Protein AF-A0A8I2YDC3-F1 (afdb_monomer)

Secondary structure (DSSP, 8-state):
-PPP------S--S--S--------HHHHS--TTT--S-EEEEEEEEETTEEEEEEEEE---TTSPB-HHHHHTT---BS-EEEEEE-SSSEE---TTHHHHHHHHH-

Mean predicted aligned error: 6.72 Å

Radius of gyration: 15.31 Å; Cα contacts (8 Å, |Δi|>4): 157; chains: 1; bounding box: 31×42×39 Å

Structure (mmCIF, N/CA/C/O backbone):
data_AF-A0A8I2YDC3-F1
#
_entry.id   AF-A0A8I2YDC3-F1
#
loop_
_atom_site.group_PDB
_atom_site.id
_atom_site.type_symbol
_atom_site.label_atom_id
_atom_site.label_alt_id
_atom_site.label_comp_id
_atom_site.label_asym_id
_atom_site.label_entity_id
_atom_site.label_seq_id
_atom_site.pdbx_PDB_ins_code
_atom_site.Cartn_x
_atom_site.Cartn_y
_atom_site.Cartn_z
_atom_site.occupancy
_atom_site.B_iso_or_equiv
_atom_site.auth_seq_id
_atom_site.auth_comp_id
_atom_site.auth_asym_id
_atom_site.auth_atom_id
_atom_site.pdbx_PDB_model_num
ATOM 1 N N . MET A 1 1 ? -9.057 3.825 -20.670 1.00 54.19 1 MET A N 1
ATOM 2 C CA . MET A 1 1 ? -7.761 3.720 -19.964 1.00 54.19 1 MET A CA 1
ATOM 3 C C . MET A 1 1 ? -7.756 4.709 -18.806 1.00 54.19 1 MET A C 1
ATOM 5 O O . MET A 1 1 ? -8.011 5.882 -19.070 1.00 54.19 1 MET A O 1
ATOM 9 N N . PRO A 1 2 ? -7.555 4.272 -17.551 1.00 71.62 2 PRO A N 1
ATOM 10 C CA . PRO A 1 2 ? -7.416 5.186 -16.416 1.00 71.62 2 PRO A CA 1
ATOM 11 C C . PRO A 1 2 ? -6.200 6.100 -16.616 1.00 71.62 2 PRO A C 1
ATOM 13 O O . PRO A 1 2 ? -5.174 5.664 -17.137 1.00 71.62 2 PRO A O 1
ATOM 16 N N . ARG A 1 3 ? -6.330 7.379 -16.245 1.00 81.25 3 ARG A N 1
ATOM 17 C CA . ARG A 1 3 ? -5.247 8.365 -16.364 1.00 81.25 3 ARG A CA 1
ATOM 18 C C . ARG A 1 3 ? -4.420 8.394 -15.073 1.00 81.25 3 ARG A C 1
ATOM 20 O O . ARG A 1 3 ? -5.016 8.372 -13.990 1.00 81.25 3 ARG A O 1
ATOM 27 N N . PRO A 1 4 ? -3.079 8.460 -15.163 1.00 83.06 4 PRO A N 1
ATOM 28 C CA . PRO A 1 4 ? -2.253 8.674 -13.986 1.00 83.06 4 PRO A CA 1
ATOM 29 C C . PRO A 1 4 ? -2.616 10.023 -13.360 1.00 83.06 4 PRO A C 1
ATOM 31 O O . PRO A 1 4 ? -2.852 11.006 -14.063 1.00 83.06 4 PRO A O 1
ATOM 34 N N . HIS A 1 5 ? -2.691 10.051 -12.038 1.00 82.75 5 HIS A N 1
ATOM 35 C CA . HIS A 1 5 ? -2.960 11.253 -11.264 1.00 82.75 5 HIS A CA 1
ATOM 36 C C . HIS A 1 5 ? -2.179 11.178 -9.958 1.00 82.75 5 HIS A C 1
ATOM 38 O O . HIS A 1 5 ? -1.861 10.094 -9.470 1.00 82.75 5 HIS A O 1
ATOM 44 N N . GLN A 1 6 ? -1.854 12.340 -9.405 1.00 83.06 6 GLN A N 1
ATOM 45 C CA . GLN A 1 6 ? -1.176 12.416 -8.124 1.00 83.06 6 GLN A CA 1
ATOM 46 C C . GLN A 1 6 ? -2.162 12.074 -7.004 1.00 83.06 6 GLN A C 1
ATOM 48 O O . GLN A 1 6 ? -3.235 12.672 -6.912 1.00 83.06 6 GLN A O 1
ATOM 53 N N . VAL A 1 7 ? -1.784 11.128 -6.144 1.00 80.31 7 VAL A N 1
ATOM 54 C CA . VAL A 1 7 ? -2.554 10.760 -4.952 1.00 80.31 7 VAL A CA 1
ATOM 55 C C . VAL A 1 7 ? -1.797 11.247 -3.727 1.00 80.31 7 VAL A C 1
ATOM 57 O O . VAL A 1 7 ? -0.777 10.687 -3.338 1.00 80.31 7 VAL A O 1
ATOM 60 N N . THR A 1 8 ? -2.310 12.301 -3.104 1.00 79.88 8 THR A N 1
ATOM 61 C CA . THR A 1 8 ? -1.737 12.853 -1.878 1.00 79.88 8 THR A CA 1
ATOM 62 C C . THR A 1 8 ? -2.403 12.203 -0.668 1.00 79.88 8 THR A C 1
ATOM 64 O O . THR A 1 8 ? -3.599 12.383 -0.452 1.00 79.88 8 THR A O 1
ATOM 67 N N . MET A 1 9 ? -1.637 11.470 0.144 1.00 77.25 9 MET A N 1
ATOM 68 C CA . MET A 1 9 ? -2.132 10.865 1.387 1.00 77.25 9 MET A CA 1
ATOM 69 C C . MET A 1 9 ? -1.441 11.464 2.606 1.00 77.25 9 MET A C 1
ATOM 71 O O . MET A 1 9 ? -0.223 11.545 2.648 1.00 77.25 9 MET A O 1
ATOM 75 N N . LEU A 1 10 ? -2.192 11.864 3.625 1.00 81.00 10 LEU A N 1
ATOM 76 C CA . LEU A 1 10 ? -1.624 12.393 4.870 1.00 81.00 10 LEU A CA 1
ATOM 77 C C . LEU A 1 10 ? -1.232 11.241 5.802 1.00 81.00 10 LEU A C 1
ATOM 79 O O . LEU A 1 10 ? -2.034 10.336 5.964 1.00 81.00 10 LEU A O 1
ATOM 83 N N . THR A 1 11 ? -0.067 11.268 6.460 1.00 74.19 11 THR A N 1
ATOM 84 C CA . THR A 1 11 ? 0.351 10.219 7.428 1.00 74.19 11 THR A CA 1
ATOM 85 C C . THR A 1 11 ? 0.107 10.575 8.900 1.00 74.19 11 THR A C 1
ATOM 87 O O . THR A 1 11 ? 0.547 9.851 9.794 1.00 74.19 11 THR A O 1
ATOM 90 N N . ARG A 1 12 ? -0.470 11.747 9.198 1.00 64.62 12 ARG A N 1
ATOM 91 C CA . ARG A 1 12 ? -0.664 12.232 10.575 1.00 64.62 12 ARG A CA 1
ATOM 92 C C . ARG A 1 12 ? -1.852 13.189 10.663 1.00 64.62 12 ARG A C 1
ATOM 94 O O . ARG A 1 12 ? -1.808 14.267 10.075 1.00 64.62 12 ARG A O 1
ATOM 101 N N . CYS A 1 13 ? -2.835 12.846 11.489 1.00 57.09 13 CYS A N 1
ATOM 102 C CA . CYS A 1 13 ? -3.853 13.767 11.990 1.00 57.09 13 CYS A CA 1
ATOM 103 C C . CYS A 1 13 ? -3.935 13.637 13.520 1.00 57.09 13 CYS A C 1
ATOM 105 O O . CYS A 1 13 ? -3.806 12.537 14.044 1.00 57.09 13 CYS A O 1
ATOM 107 N N . ALA A 1 14 ? -4.182 14.770 14.185 1.00 51.75 14 ALA A N 1
ATOM 108 C CA . ALA A 1 14 ? -4.430 14.972 15.619 1.00 51.75 14 ALA A CA 1
ATOM 109 C C . ALA A 1 14 ? -3.215 15.293 16.528 1.00 51.75 14 ALA A C 1
ATOM 111 O O . ALA A 1 14 ? -2.337 14.477 16.783 1.00 51.75 14 ALA A O 1
ATOM 112 N N . ASN A 1 15 ? -3.263 16.521 17.066 1.00 52.56 15 ASN A N 1
ATOM 113 C CA . ASN A 1 15 ? -2.623 17.052 18.278 1.00 52.56 15 ASN A CA 1
ATOM 114 C C . ASN A 1 15 ? -1.098 17.235 18.317 1.00 52.56 15 ASN A C 1
ATOM 116 O O . ASN A 1 15 ? -0.341 16.395 18.790 1.00 52.56 15 ASN A O 1
ATOM 120 N N . SER A 1 16 ? -0.648 18.429 17.933 1.00 47.53 16 SER A N 1
ATOM 121 C CA . SER A 1 16 ? 0.337 19.236 18.678 1.00 47.53 16 SER A CA 1
ATOM 122 C C . SER A 1 16 ? 0.616 20.507 17.881 1.00 47.53 16 SER A C 1
ATOM 124 O O . SER A 1 16 ? 0.433 20.562 16.670 1.00 47.53 16 SER A O 1
ATOM 126 N N . SER A 1 17 ? 1.045 21.543 18.578 1.00 53.38 17 SER A N 1
ATOM 127 C CA . SER A 1 17 ? 1.337 22.921 18.173 1.00 53.38 17 SER A CA 1
ATOM 128 C C . SER A 1 17 ? 2.342 23.126 17.014 1.00 53.38 17 SER A C 1
ATOM 130 O O . SER A 1 17 ? 2.911 24.206 16.875 1.00 53.38 17 SER A O 1
ATOM 132 N N . ARG A 1 18 ? 2.573 22.128 16.148 1.00 52.41 18 ARG A N 1
ATOM 133 C CA . ARG A 1 18 ? 3.440 22.197 14.963 1.00 52.41 18 ARG A CA 1
ATOM 134 C C . ARG A 1 18 ? 2.746 21.578 13.748 1.00 52.41 18 ARG A C 1
ATOM 136 O O . ARG A 1 18 ? 2.762 20.367 13.541 1.00 52.41 18 ARG A O 1
ATOM 143 N N . ARG A 1 19 ? 2.151 22.449 12.929 1.00 54.41 19 ARG A N 1
ATOM 144 C CA . ARG A 1 19 ? 1.533 22.165 11.623 1.00 54.41 19 ARG A CA 1
ATOM 145 C C . ARG A 1 19 ? 2.567 21.675 10.592 1.00 54.41 19 ARG A C 1
ATOM 147 O O . ARG A 1 19 ? 2.926 22.433 9.698 1.00 54.41 19 ARG A O 1
ATOM 154 N N . SER A 1 20 ? 3.045 20.433 10.667 1.00 60.19 20 SER A N 1
ATOM 155 C CA . SER A 1 20 ? 3.655 19.802 9.485 1.00 60.19 20 SER A CA 1
ATOM 156 C C . SER A 1 20 ? 2.812 18.627 9.016 1.00 60.19 20 SER A C 1
ATOM 158 O O . SER A 1 20 ? 2.765 17.561 9.630 1.00 60.19 20 SER A O 1
ATOM 160 N N . GLN A 1 21 ? 2.091 18.863 7.922 1.00 63.75 21 GLN A N 1
ATOM 161 C CA . GLN A 1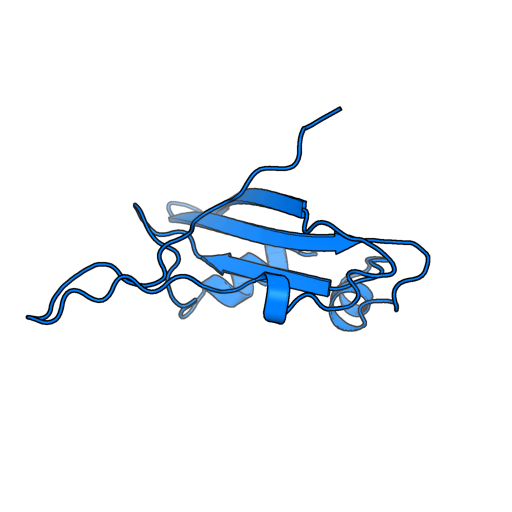 21 ? 1.501 17.793 7.135 1.00 63.75 21 GLN A CA 1
ATOM 162 C C . GLN A 1 21 ? 2.653 16.934 6.609 1.00 63.75 21 GLN A C 1
ATOM 164 O O . GLN A 1 21 ? 3.613 17.449 6.036 1.00 63.75 21 GLN A O 1
ATOM 169 N N . ARG A 1 22 ? 2.587 15.630 6.874 1.00 69.62 22 ARG A N 1
ATOM 170 C CA . ARG A 1 22 ? 3.536 14.647 6.351 1.00 69.62 22 ARG A CA 1
ATOM 171 C C . ARG A 1 22 ? 2.802 13.769 5.354 1.00 69.62 22 ARG A C 1
ATOM 173 O O . ARG A 1 22 ? 1.664 13.377 5.610 1.00 69.62 22 ARG A O 1
ATOM 180 N N . PHE A 1 23 ? 3.470 13.474 4.250 1.00 76.06 23 PHE A N 1
ATOM 181 C CA . PHE A 1 23 ? 2.962 12.631 3.177 1.00 76.06 23 PHE A CA 1
ATOM 182 C C . PHE A 1 23 ? 3.916 11.447 3.014 1.00 76.06 23 PHE A C 1
ATOM 184 O O . PHE A 1 23 ? 5.134 11.655 3.081 1.00 76.06 23 PHE A O 1
ATOM 191 N N . PRO A 1 24 ? 3.417 10.213 2.843 1.00 76.06 24 PRO A N 1
ATOM 192 C CA . PRO A 1 24 ? 4.282 9.097 2.542 1.00 76.06 24 PRO A CA 1
ATOM 193 C C . PRO A 1 24 ? 4.709 9.232 1.082 1.00 76.06 24 PRO A C 1
ATOM 195 O O . PRO A 1 24 ? 3.872 9.405 0.198 1.00 76.06 24 PRO A O 1
ATOM 198 N N . VAL A 1 25 ? 6.010 9.148 0.826 1.00 82.75 25 VAL A N 1
ATOM 199 C CA . VAL A 1 25 ? 6.535 9.102 -0.542 1.00 82.75 25 VAL A CA 1
ATOM 200 C C . VAL A 1 25 ? 6.558 7.636 -0.953 1.00 82.75 25 VAL A C 1
ATOM 202 O O . VAL A 1 25 ? 7.535 6.933 -0.719 1.00 82.75 25 VAL A O 1
ATOM 205 N N . VAL A 1 26 ? 5.443 7.133 -1.477 1.00 84.25 26 VAL A N 1
ATOM 206 C CA . VAL A 1 26 ? 5.310 5.709 -1.833 1.00 84.25 26 VAL A CA 1
ATOM 207 C C . VAL A 1 26 ? 6.234 5.353 -2.998 1.00 84.25 26 VAL A C 1
ATOM 209 O O . VAL A 1 26 ? 6.793 4.259 -3.053 1.00 84.25 26 VAL A O 1
ATOM 212 N N . GLU A 1 27 ? 6.456 6.302 -3.898 1.00 82.75 27 GLU A N 1
ATOM 213 C CA . GLU A 1 27 ? 7.334 6.173 -5.055 1.00 82.75 27 GLU A CA 1
ATOM 214 C C . GLU A 1 27 ? 8.799 5.932 -4.667 1.00 82.75 27 GLU A C 1
ATOM 216 O O . GLU A 1 27 ? 9.531 5.327 -5.445 1.00 82.75 27 GLU A O 1
ATOM 221 N N . SER A 1 28 ? 9.239 6.366 -3.477 1.00 81.62 28 SER A N 1
ATOM 222 C CA . SER A 1 28 ? 10.603 6.086 -3.006 1.00 81.62 28 SER A CA 1
ATOM 223 C C . SER A 1 28 ? 10.763 4.656 -2.484 1.00 81.62 28 SER A C 1
ATOM 225 O O . SER A 1 28 ? 11.873 4.124 -2.496 1.00 81.62 28 SER A O 1
ATOM 227 N N . LEU A 1 29 ? 9.661 4.025 -2.060 1.00 81.81 29 LEU A N 1
ATOM 228 C CA . LEU A 1 29 ? 9.622 2.625 -1.633 1.00 81.81 29 LEU A CA 1
ATOM 229 C C . LEU A 1 29 ? 9.477 1.681 -2.831 1.00 81.81 29 LEU A C 1
ATOM 231 O O . LEU A 1 29 ? 10.116 0.636 -2.874 1.00 81.81 29 LEU A O 1
ATOM 235 N N . LEU A 1 30 ? 8.652 2.059 -3.810 1.00 83.69 30 LEU A N 1
ATOM 236 C CA . LEU A 1 30 ? 8.399 1.281 -5.022 1.00 83.69 30 LEU A CA 1
ATOM 237 C C . LEU A 1 30 ? 9.361 1.720 -6.138 1.00 83.69 30 LEU A C 1
ATOM 239 O O . LEU A 1 30 ? 9.010 2.537 -6.998 1.00 83.69 30 LEU A O 1
ATOM 243 N N . GLN A 1 31 ? 10.579 1.171 -6.119 1.00 76.88 31 GLN A N 1
ATOM 244 C CA . GLN A 1 31 ? 11.655 1.476 -7.074 1.00 76.88 31 GLN A CA 1
ATOM 245 C C . GLN A 1 31 ? 11.343 0.955 -8.500 1.00 76.88 31 GLN A C 1
ATOM 247 O O . GLN A 1 31 ? 10.206 0.621 -8.826 1.00 76.88 31 GLN A O 1
ATOM 252 N N . ASP A 1 32 ? 12.308 0.989 -9.421 1.00 79.69 32 ASP A N 1
ATOM 253 C CA . ASP A 1 32 ? 12.162 0.479 -10.799 1.00 79.69 32 ASP A CA 1
ATOM 254 C C . ASP A 1 32 ? 11.151 1.208 -11.698 1.00 79.69 32 ASP A C 1
ATOM 256 O O . ASP A 1 32 ? 10.448 0.615 -12.520 1.00 79.69 32 ASP A O 1
ATOM 260 N N . ALA A 1 33 ? 11.140 2.544 -11.628 1.00 76.12 33 ALA A N 1
ATOM 261 C CA . ALA A 1 33 ? 10.391 3.388 -12.571 1.00 76.12 33 ALA A CA 1
ATOM 262 C C . ALA A 1 33 ? 10.743 3.125 -14.054 1.00 76.12 33 ALA A C 1
ATOM 264 O O . ALA A 1 33 ? 9.945 3.420 -14.939 1.00 76.12 33 ALA A O 1
ATOM 265 N N . ARG A 1 34 ? 11.920 2.544 -14.333 1.00 80.38 34 ARG A N 1
ATOM 266 C CA . ARG A 1 34 ? 12.348 2.154 -15.688 1.00 80.38 34 ARG A CA 1
ATOM 267 C C . ARG A 1 34 ? 11.537 0.993 -16.265 1.00 80.38 34 ARG A C 1
ATOM 269 O O . ARG A 1 34 ? 11.362 0.938 -17.475 1.00 80.38 34 ARG A O 1
ATOM 276 N N . VAL A 1 35 ? 11.071 0.072 -15.419 1.00 83.62 35 VAL A N 1
ATOM 277 C CA . VAL A 1 35 ? 10.271 -1.091 -15.838 1.00 83.62 35 VAL A CA 1
ATOM 278 C C . VAL A 1 35 ? 8.789 -0.740 -15.825 1.00 83.62 35 VAL A C 1
ATOM 280 O O . VAL A 1 35 ? 8.058 -1.087 -16.748 1.00 83.62 35 VAL A O 1
ATOM 283 N N . GLN A 1 36 ? 8.350 -0.022 -14.789 1.00 85.31 36 GLN A N 1
ATOM 284 C CA . GLN A 1 36 ? 6.981 0.456 -14.670 1.00 85.31 36 GLN A CA 1
ATOM 285 C C . GLN A 1 36 ? 6.977 1.882 -14.096 1.00 85.31 36 GLN A C 1
ATOM 287 O O . GLN A 1 36 ? 7.256 2.060 -12.906 1.00 85.31 36 GLN A O 1
ATOM 292 N N . PRO A 1 37 ? 6.663 2.906 -14.911 1.00 83.12 37 PRO A N 1
ATOM 293 C CA . PRO A 1 37 ? 6.832 4.305 -14.518 1.00 83.12 37 PRO A CA 1
ATOM 294 C C . PRO A 1 37 ? 5.844 4.771 -13.446 1.00 83.12 37 PRO A C 1
ATOM 296 O O . PRO A 1 37 ? 6.171 5.669 -12.676 1.00 83.12 37 PRO A O 1
ATOM 299 N N . TYR A 1 38 ? 4.663 4.155 -13.359 1.00 86.62 38 TYR A N 1
ATOM 300 C CA . TYR A 1 38 ? 3.611 4.566 -12.431 1.00 86.62 38 TYR A CA 1
ATOM 301 C C . TYR A 1 38 ? 3.336 3.504 -11.369 1.00 86.62 38 TYR A C 1
ATOM 303 O O . TYR A 1 38 ? 3.406 2.304 -11.630 1.00 86.62 38 TYR A O 1
ATOM 311 N N . VAL A 1 39 ? 2.995 3.971 -10.170 1.00 89.75 39 VAL A N 1
ATOM 312 C CA . VAL A 1 39 ? 2.480 3.136 -9.086 1.00 89.75 39 VAL A CA 1
ATOM 313 C C . VAL A 1 39 ? 0.972 3.008 -9.257 1.00 89.75 39 VAL A C 1
ATOM 315 O O . VAL A 1 39 ? 0.274 4.005 -9.442 1.00 89.75 39 VAL A O 1
ATOM 318 N N . HIS A 1 40 ? 0.467 1.783 -9.187 1.00 91.31 40 HIS A N 1
ATOM 319 C CA . HIS A 1 40 ? -0.966 1.534 -9.138 1.00 91.31 40 HIS A CA 1
ATOM 320 C C . HIS A 1 40 ? -1.433 1.512 -7.690 1.00 91.31 40 HIS A C 1
ATOM 322 O O . HIS A 1 40 ? -0.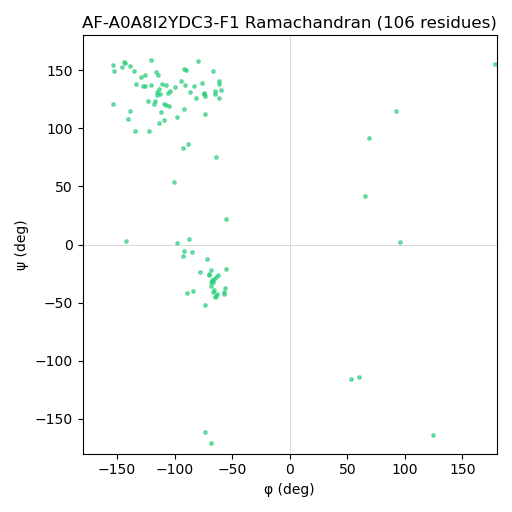682 1.118 -6.800 1.00 91.31 40 HIS A O 1
ATOM 328 N N . ASN A 1 41 ? -2.679 1.905 -7.452 1.00 91.44 41 ASN A N 1
ATOM 329 C CA . ASN A 1 41 ? -3.282 1.799 -6.138 1.00 91.44 41 ASN A CA 1
ATOM 330 C C . ASN A 1 41 ? -4.733 1.324 -6.199 1.00 91.44 41 ASN A C 1
ATOM 332 O O . ASN A 1 41 ? -5.441 1.542 -7.183 1.00 91.44 41 ASN A O 1
ATOM 336 N N . CYS A 1 42 ? -5.180 0.695 -5.119 1.00 91.81 42 CYS A N 1
ATOM 337 C CA . CYS A 1 42 ? -6.584 0.392 -4.877 1.00 91.81 42 CYS A CA 1
ATOM 338 C C . CYS A 1 42 ? -6.915 0.549 -3.390 1.00 91.81 42 CYS A C 1
ATOM 340 O O . CYS A 1 42 ? -6.039 0.482 -2.526 1.00 91.81 42 CYS A O 1
ATOM 342 N N . GLN A 1 43 ? -8.192 0.781 -3.094 1.00 92.62 43 GLN A N 1
ATOM 343 C CA . GLN A 1 43 ? -8.701 0.719 -1.730 1.00 92.62 43 GLN A CA 1
ATOM 344 C C . GLN A 1 43 ? -9.390 -0.618 -1.514 1.00 92.62 43 GLN A C 1
ATOM 346 O O . GLN A 1 43 ? -10.171 -1.059 -2.357 1.00 92.62 43 GLN A O 1
ATOM 351 N N . VAL A 1 44 ? -9.115 -1.234 -0.372 1.00 94.75 44 VAL A N 1
ATOM 352 C CA . VAL A 1 44 ? -9.714 -2.505 0.019 1.00 94.75 44 VAL A CA 1
ATOM 353 C C . VAL A 1 44 ? -10.363 -2.341 1.382 1.00 94.75 44 VAL A C 1
ATOM 355 O O . VAL A 1 44 ? -9.806 -1.713 2.287 1.00 94.75 44 VAL A O 1
ATOM 358 N N . ILE A 1 45 ? -11.568 -2.885 1.514 1.00 95.19 45 ILE A N 1
ATOM 359 C CA . ILE A 1 45 ? -12.339 -2.872 2.750 1.00 95.19 45 ILE A CA 1
ATOM 360 C C . ILE A 1 45 ? -12.526 -4.320 3.185 1.00 95.19 45 ILE A C 1
ATOM 362 O O . ILE A 1 45 ? -13.056 -5.126 2.426 1.00 95.19 45 ILE A O 1
ATOM 366 N N . VAL A 1 46 ? -12.089 -4.636 4.400 1.00 95.06 46 VAL A N 1
ATOM 367 C CA . VAL A 1 46 ? -12.244 -5.960 5.004 1.00 95.06 46 VAL A CA 1
ATOM 368 C C . VAL A 1 46 ? -13.196 -5.849 6.186 1.00 95.06 46 VAL A C 1
ATOM 370 O O . VAL A 1 46 ? -13.031 -4.989 7.055 1.00 95.06 46 VAL A O 1
ATOM 373 N N . HIS A 1 47 ? -14.195 -6.726 6.216 1.00 94.69 47 HIS A N 1
ATOM 374 C CA . HIS A 1 47 ? -15.157 -6.821 7.307 1.00 94.69 47 HIS A CA 1
ATOM 375 C C . HIS A 1 47 ? -14.836 -8.049 8.165 1.00 94.69 47 HIS A C 1
ATOM 377 O O . HIS A 1 47 ? -14.879 -9.174 7.675 1.00 94.69 47 HIS A O 1
ATOM 383 N N . GLU A 1 48 ? -14.529 -7.834 9.447 1.00 92.94 48 GLU A N 1
ATOM 384 C CA . GLU A 1 48 ? -14.274 -8.895 10.430 1.00 92.94 48 GLU A CA 1
ATOM 385 C C . GLU A 1 48 ? -15.264 -8.740 11.594 1.00 92.94 48 GLU A C 1
ATOM 387 O O . GLU A 1 48 ? -15.100 -7.909 12.496 1.00 92.94 48 GLU A O 1
ATOM 392 N N . GLY A 1 49 ? -16.351 -9.514 11.554 1.00 90.75 49 GLY A N 1
ATOM 393 C CA . GLY A 1 49 ? -17.450 -9.390 12.510 1.00 90.75 49 GLY A CA 1
ATOM 394 C C . GLY A 1 49 ? -18.080 -7.994 12.470 1.00 90.75 49 GLY A C 1
ATOM 395 O O . GLY A 1 49 ? -18.683 -7.608 11.473 1.00 90.75 49 GLY A O 1
ATOM 396 N N . ARG A 1 50 ? -17.949 -7.231 13.564 1.00 92.69 50 ARG A N 1
ATOM 397 C CA . ARG A 1 50 ? -18.446 -5.842 13.666 1.00 92.69 50 ARG A CA 1
ATOM 398 C C . ARG A 1 50 ? -17.404 -4.786 13.279 1.00 92.69 50 ARG A C 1
ATOM 400 O O . ARG A 1 50 ? -17.730 -3.602 13.245 1.00 92.69 50 ARG A O 1
ATOM 407 N N . HIS A 1 51 ? -16.165 -5.189 13.005 1.00 91.69 51 HIS A N 1
ATOM 408 C CA . HIS A 1 51 ? -15.080 -4.271 12.679 1.00 91.69 51 HIS A CA 1
ATOM 409 C C . HIS A 1 51 ? -14.933 -4.114 11.166 1.00 91.69 51 HIS A C 1
ATOM 411 O O . HIS A 1 51 ? -15.046 -5.074 10.405 1.00 91.69 51 HIS A O 1
ATOM 417 N N . THR A 1 52 ? -14.664 -2.882 10.734 1.00 93.31 52 THR A N 1
ATOM 418 C CA . THR A 1 52 ? -14.373 -2.556 9.335 1.00 93.31 52 THR A CA 1
ATOM 419 C C . THR A 1 52 ? -12.965 -1.995 9.231 1.00 93.31 52 THR A C 1
ATOM 421 O O . THR A 1 52 ? -12.647 -0.957 9.819 1.00 93.31 52 THR A O 1
ATOM 424 N N . TYR A 1 53 ? -12.135 -2.667 8.444 1.00 94.19 53 TYR A N 1
ATOM 425 C CA . TYR A 1 53 ? -10.762 -2.280 8.171 1.00 94.19 53 TYR A CA 1
ATOM 426 C C . TYR A 1 53 ? -10.678 -1.724 6.756 1.00 94.19 53 TYR A C 1
ATOM 428 O O . TYR A 1 53 ? -11.181 -2.325 5.813 1.00 94.19 53 TYR A O 1
ATOM 436 N N . ARG A 1 54 ? -10.056 -0.556 6.606 1.00 94.69 54 ARG A N 1
ATOM 437 C CA . ARG A 1 54 ? -9.824 0.091 5.312 1.00 94.69 54 ARG A CA 1
ATOM 438 C C . ARG A 1 54 ? -8.331 0.164 5.048 1.00 94.69 54 ARG A C 1
ATOM 440 O O . ARG A 1 54 ? -7.587 0.681 5.889 1.00 94.69 54 ARG A O 1
ATOM 447 N N . PHE A 1 55 ? -7.915 -0.298 3.883 1.00 94.56 55 PHE A N 1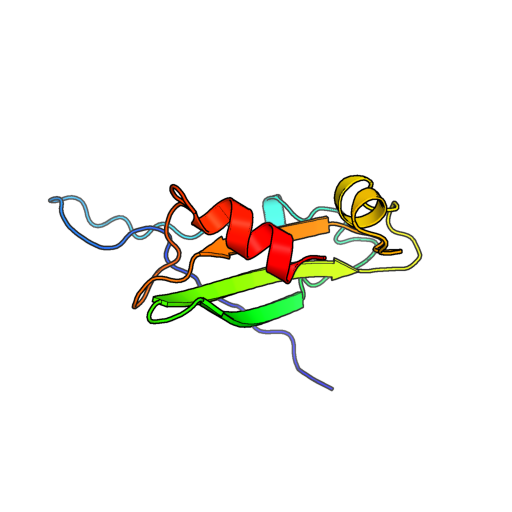
ATOM 448 C CA . PHE A 1 55 ? -6.526 -0.282 3.451 1.00 94.56 55 PHE A CA 1
ATOM 449 C C . PHE A 1 55 ? -6.399 0.405 2.099 1.00 94.56 55 PHE A C 1
ATOM 451 O O . PHE A 1 55 ? -7.286 0.308 1.251 1.00 94.56 55 PHE A O 1
ATOM 458 N N . CYS A 1 56 ? -5.284 1.098 1.905 1.00 92.81 56 CYS A N 1
ATOM 459 C CA . CYS A 1 56 ? -4.843 1.562 0.603 1.00 92.81 56 CYS A CA 1
ATOM 460 C C . CYS A 1 56 ? -3.625 0.726 0.224 1.00 92.81 56 CYS A C 1
ATOM 462 O O . CYS A 1 56 ? -2.641 0.686 0.968 1.00 92.81 56 CYS A O 1
ATOM 464 N N . VAL A 1 57 ? -3.723 0.025 -0.898 1.00 93.56 57 VAL A N 1
ATOM 465 C CA . VAL A 1 57 ? -2.685 -0.871 -1.398 1.00 93.56 57 VAL A CA 1
ATOM 466 C C . VAL A 1 57 ? -2.049 -0.202 -2.598 1.00 93.56 57 VAL A C 1
ATOM 468 O O . VAL A 1 57 ? -2.738 0.088 -3.573 1.00 93.56 57 VAL A O 1
ATOM 471 N N . PHE A 1 58 ? -0.748 0.042 -2.523 1.00 93.06 58 PHE A N 1
ATOM 472 C CA . PHE A 1 58 ? 0.062 0.567 -3.614 1.00 93.06 58 PHE A CA 1
ATOM 473 C C . PHE A 1 58 ? 0.947 -0.534 -4.144 1.00 93.06 58 PHE A C 1
ATOM 475 O O . PHE A 1 58 ? 1.531 -1.277 -3.360 1.00 93.06 58 PHE A O 1
ATOM 482 N N . PHE A 1 59 ? 1.074 -0.640 -5.458 1.00 92.88 59 PHE A N 1
ATOM 483 C CA . PHE A 1 59 ? 1.851 -1.714 -6.038 1.00 92.88 59 PHE A CA 1
ATOM 484 C C . PHE A 1 59 ? 2.437 -1.377 -7.402 1.00 92.88 59 PHE A C 1
ATOM 486 O O . PHE A 1 59 ? 1.896 -0.584 -8.181 1.00 92.88 59 PHE A O 1
ATOM 493 N N . LYS A 1 60 ? 3.538 -2.063 -7.698 1.00 92.75 60 LYS A N 1
ATOM 494 C CA . LYS A 1 60 ? 4.053 -2.266 -9.048 1.00 92.75 60 LYS A CA 1
ATOM 495 C C . LYS A 1 60 ? 3.940 -3.742 -9.382 1.00 92.75 60 LYS A C 1
ATOM 497 O O . LYS A 1 60 ? 4.279 -4.598 -8.571 1.00 92.75 60 LYS A O 1
ATOM 502 N N . ARG A 1 61 ? 3.430 -4.036 -10.573 1.00 91.75 61 ARG A N 1
ATOM 503 C CA . ARG A 1 61 ? 3.248 -5.397 -11.067 1.00 91.75 61 ARG A CA 1
ATOM 504 C C . ARG A 1 61 ? 3.639 -5.459 -12.531 1.00 91.75 61 ARG A C 1
ATOM 506 O O . ARG A 1 61 ? 2.959 -4.874 -13.372 1.00 91.75 61 ARG A O 1
ATOM 513 N N . HIS A 1 62 ? 4.697 -6.202 -12.835 1.00 90.81 62 HIS A N 1
ATOM 514 C CA . HIS A 1 62 ? 5.172 -6.379 -14.205 1.00 90.81 62 HIS A CA 1
ATOM 515 C C . HIS A 1 62 ? 5.908 -7.714 -14.370 1.00 90.81 62 HIS A C 1
ATOM 517 O O . HIS A 1 62 ? 6.550 -8.194 -13.440 1.00 90.81 62 HIS A O 1
ATOM 523 N N . CYS A 1 63 ? 5.859 -8.316 -15.561 1.00 90.56 63 CYS A N 1
ATOM 524 C CA . CYS A 1 63 ? 6.501 -9.611 -15.832 1.00 90.56 63 CYS A CA 1
ATOM 525 C C . CYS A 1 63 ? 8.036 -9.580 -15.700 1.00 90.56 63 CYS A C 1
ATOM 527 O O . CYS A 1 63 ? 8.639 -10.593 -15.354 1.00 90.56 63 CYS A O 1
ATOM 529 N N . HIS A 1 64 ? 8.654 -8.417 -15.933 1.00 89.81 64 HIS A N 1
ATOM 530 C CA . HIS A 1 64 ? 10.098 -8.193 -15.774 1.00 89.81 64 HIS A CA 1
ATOM 531 C C . HIS A 1 64 ? 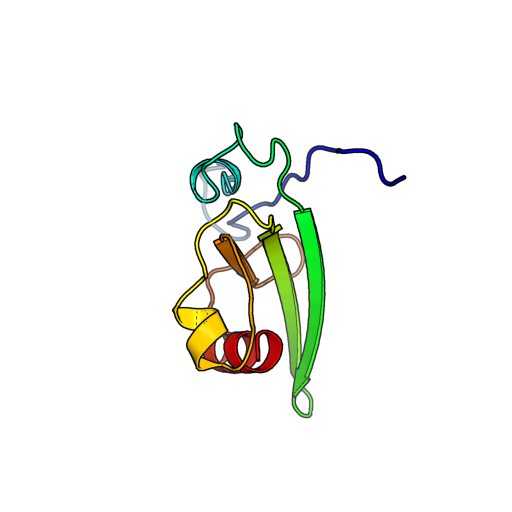10.532 -7.838 -14.347 1.00 89.81 64 HIS A C 1
ATOM 533 O O . HIS A 1 64 ? 11.730 -7.764 -14.092 1.00 89.81 64 HIS A O 1
ATOM 539 N N . LEU A 1 65 ? 9.594 -7.626 -13.420 1.00 89.94 65 LEU A N 1
ATOM 540 C CA . LEU A 1 65 ? 9.941 -7.462 -12.011 1.00 89.94 65 LEU A CA 1
ATOM 541 C C . LEU A 1 65 ? 10.196 -8.829 -11.360 1.00 89.94 65 LEU A C 1
ATOM 543 O O . LEU A 1 65 ? 9.759 -9.884 -11.846 1.00 89.94 65 LEU A O 1
ATOM 547 N N . GLN A 1 66 ? 10.936 -8.804 -10.255 1.00 90.69 66 GLN A N 1
ATOM 548 C CA . GLN A 1 66 ? 11.247 -10.002 -9.483 1.00 90.69 66 GLN A CA 1
ATOM 549 C C . GLN A 1 66 ? 9.984 -10.575 -8.839 1.00 90.69 66 GLN A C 1
ATOM 551 O O . GLN A 1 66 ? 9.043 -9.849 -8.521 1.00 90.69 66 GLN A O 1
ATOM 556 N N . LEU A 1 67 ? 9.954 -11.897 -8.660 1.00 91.94 67 LEU A N 1
ATOM 557 C CA . LEU A 1 67 ? 8.875 -12.542 -7.921 1.00 91.94 67 LEU A CA 1
ATOM 558 C C . LEU A 1 67 ? 8.929 -12.076 -6.465 1.00 91.94 67 LEU A C 1
ATOM 560 O O . LEU A 1 67 ? 9.981 -12.158 -5.835 1.00 91.94 67 LEU A O 1
ATOM 564 N N . ASN A 1 68 ? 7.799 -11.622 -5.934 1.00 90.31 68 ASN A N 1
ATOM 565 C CA . ASN A 1 68 ? 7.693 -11.241 -4.539 1.00 90.31 68 ASN A CA 1
ATOM 566 C C . ASN A 1 68 ? 7.682 -12.514 -3.676 1.00 90.31 68 ASN A C 1
ATOM 568 O O . ASN A 1 68 ? 6.715 -13.277 -3.743 1.00 90.31 68 ASN A O 1
ATOM 572 N N . PRO A 1 69 ? 8.721 -12.778 -2.864 1.00 88.69 69 PRO A N 1
ATOM 573 C CA . PRO A 1 69 ? 8.824 -14.034 -2.129 1.00 88.69 69 PRO A CA 1
ATOM 574 C C . PRO A 1 69 ? 7.785 -14.142 -1.008 1.00 88.69 69 PRO A C 1
ATOM 576 O O . PRO A 1 69 ? 7.416 -15.251 -0.632 1.00 88.69 69 PRO A O 1
ATOM 579 N N . ILE A 1 70 ? 7.305 -13.013 -0.477 1.00 87.06 70 ILE A N 1
ATOM 580 C CA . ILE A 1 70 ? 6.308 -12.985 0.598 1.00 87.06 70 ILE A CA 1
ATOM 581 C C . ILE A 1 70 ? 4.944 -13.369 0.026 1.00 87.06 70 ILE A C 1
ATOM 583 O O . ILE A 1 70 ? 4.331 -14.323 0.497 1.00 87.06 70 ILE A O 1
ATOM 587 N N . LEU A 1 71 ? 4.518 -12.702 -1.050 1.00 86.75 71 LEU A N 1
ATOM 588 C CA . LEU A 1 71 ? 3.264 -13.044 -1.733 1.00 86.75 71 LEU A CA 1
ATOM 589 C C . LEU A 1 71 ? 3.334 -14.434 -2.390 1.00 86.75 71 LEU A C 1
ATOM 591 O O . LEU A 1 71 ? 2.336 -15.146 -2.451 1.00 86.75 71 LEU A O 1
ATOM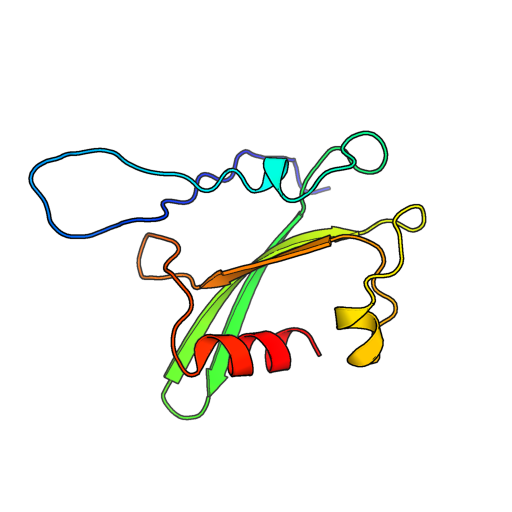 595 N N . GLY A 1 72 ? 4.533 -14.858 -2.804 1.00 82.88 72 GLY A N 1
ATOM 596 C CA . GLY A 1 72 ? 4.822 -16.219 -3.256 1.00 82.88 72 GLY A CA 1
ATOM 597 C C . GLY A 1 72 ? 4.493 -17.291 -2.220 1.00 82.88 72 GLY A C 1
ATOM 598 O O . GLY A 1 72 ? 3.898 -18.314 -2.554 1.00 82.88 72 GLY A O 1
ATOM 599 N N . ARG A 1 73 ? 4.825 -17.048 -0.946 1.00 82.94 73 ARG A N 1
ATOM 600 C CA . ARG A 1 73 ? 4.511 -17.969 0.163 1.00 82.94 73 ARG A CA 1
ATOM 601 C C . ARG A 1 73 ? 3.018 -18.054 0.471 1.00 82.94 73 ARG A C 1
ATOM 603 O O . ARG A 1 73 ? 2.594 -19.052 1.038 1.00 82.94 73 ARG A O 1
ATOM 610 N N . MET A 1 74 ? 2.239 -17.046 0.080 1.00 77.94 74 MET A N 1
ATOM 611 C CA . MET A 1 74 ? 0.780 -17.038 0.229 1.00 77.94 74 MET A CA 1
ATOM 612 C C . MET A 1 74 ? 0.050 -17.694 -0.957 1.00 77.94 74 MET A C 1
ATOM 614 O O . MET A 1 74 ? -1.170 -17.719 -0.983 1.00 77.94 74 MET A O 1
ATOM 618 N N . GLY A 1 75 ? 0.782 -18.275 -1.918 1.00 73.25 75 GLY A N 1
ATOM 619 C CA . GLY A 1 75 ? 0.203 -18.995 -3.060 1.00 73.25 75 GLY A CA 1
ATOM 620 C C . GLY A 1 75 ? 0.057 -18.157 -4.335 1.00 73.25 75 GLY A C 1
ATOM 621 O O . GLY A 1 75 ? -0.419 -18.664 -5.350 1.00 73.25 75 GLY A O 1
ATOM 622 N N . GLY A 1 76 ? 0.501 -16.896 -4.325 1.00 76.94 76 GLY A N 1
ATOM 623 C CA . GLY A 1 76 ? 0.435 -16.003 -5.480 1.00 76.94 76 GLY A CA 1
ATOM 624 C C . GLY A 1 76 ? 1.691 -16.023 -6.360 1.00 76.94 76 GLY A C 1
ATOM 625 O O . GLY A 1 76 ? 2.810 -16.183 -5.890 1.00 76.94 76 GLY A O 1
ATOM 626 N N . GLN A 1 77 ? 1.543 -15.757 -7.662 1.00 85.12 77 GLN A N 1
ATOM 627 C CA . GLN A 1 77 ? 2.672 -15.484 -8.572 1.00 85.1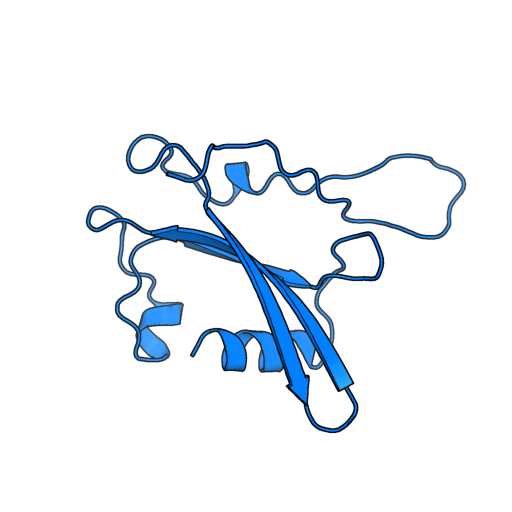2 77 GLN A CA 1
ATOM 628 C C . GLN A 1 77 ? 2.832 -13.977 -8.829 1.00 85.12 77 GLN A C 1
ATOM 630 O O . GLN A 1 77 ? 2.813 -13.503 -9.969 1.00 85.12 77 GLN A O 1
ATOM 635 N N . PHE A 1 78 ? 2.932 -13.190 -7.757 1.00 89.62 78 PHE A N 1
ATOM 636 C CA . PHE A 1 78 ? 3.056 -11.739 -7.870 1.00 89.62 78 PHE A CA 1
ATOM 637 C C . PHE A 1 78 ? 4.503 -11.329 -8.169 1.00 89.62 78 PHE A C 1
ATOM 639 O O . PHE A 1 78 ? 5.416 -11.694 -7.434 1.00 89.62 78 PHE A O 1
ATOM 646 N N . ARG A 1 79 ? 4.716 -10.551 -9.236 1.00 92.00 79 ARG A N 1
ATOM 647 C CA . ARG A 1 79 ? 6.025 -9.998 -9.614 1.00 92.00 79 ARG A CA 1
ATOM 648 C C . ARG A 1 79 ? 6.046 -8.485 -9.439 1.00 92.00 79 ARG A C 1
ATOM 650 O O . ARG A 1 79 ? 5.342 -7.795 -10.177 1.00 92.00 79 ARG A O 1
ATOM 657 N N . GLY A 1 80 ? 6.861 -8.005 -8.507 1.00 91.38 80 GLY A N 1
ATOM 658 C CA . GLY A 1 80 ? 6.986 -6.603 -8.120 1.00 91.38 80 GLY A CA 1
ATOM 659 C C . GLY A 1 80 ? 6.761 -6.370 -6.629 1.00 91.38 80 GLY A C 1
ATOM 660 O O . GLY A 1 80 ? 6.760 -7.302 -5.821 1.00 91.38 80 GLY A O 1
ATOM 661 N N . ASP A 1 81 ? 6.524 -5.113 -6.282 1.00 90.31 81 ASP A N 1
ATOM 662 C CA . ASP A 1 81 ? 6.487 -4.645 -4.902 1.00 90.31 81 ASP A CA 1
ATOM 663 C C . ASP A 1 81 ? 5.101 -4.135 -4.521 1.00 90.31 81 ASP A C 1
ATOM 665 O O . ASP A 1 81 ? 4.366 -3.590 -5.352 1.00 90.31 81 ASP A O 1
ATOM 669 N N . VAL A 1 82 ? 4.755 -4.305 -3.246 1.00 91.88 82 VAL A N 1
ATOM 670 C CA . VAL A 1 82 ? 3.482 -3.873 -2.670 1.00 91.88 82 VAL A CA 1
ATOM 671 C C . VAL A 1 82 ? 3.743 -3.149 -1.355 1.00 91.88 82 VAL A C 1
ATOM 673 O O . VAL A 1 82 ? 4.546 -3.595 -0.540 1.00 91.88 82 VAL A O 1
ATOM 676 N N . VAL A 1 83 ? 3.026 -2.052 -1.134 1.00 92.00 83 VAL A N 1
ATOM 677 C CA . VAL A 1 83 ? 2.955 -1.336 0.138 1.00 92.00 83 VAL A CA 1
ATOM 678 C C . VAL A 1 83 ? 1.493 -1.260 0.557 1.00 92.00 83 VAL A C 1
ATOM 680 O O . VAL A 1 83 ? 0.653 -0.732 -0.171 1.00 92.00 83 VAL A O 1
ATOM 683 N N . VAL A 1 84 ? 1.191 -1.769 1.748 1.00 92.50 84 VAL A N 1
ATOM 684 C CA . VAL A 1 84 ? -0.144 -1.704 2.349 1.00 92.50 84 VAL A CA 1
ATOM 685 C C . VAL A 1 84 ? -0.143 -0.640 3.439 1.00 92.50 84 VAL A C 1
ATOM 687 O O . VAL A 1 84 ? 0.750 -0.606 4.283 1.00 92.50 84 VAL A O 1
ATOM 690 N N . MET A 1 85 ? -1.142 0.241 3.425 1.00 92.38 85 MET A N 1
ATOM 691 C CA . MET A 1 85 ? -1.315 1.282 4.440 1.00 92.38 85 MET A CA 1
ATOM 692 C C . MET A 1 85 ? -2.722 1.242 5.028 1.00 92.38 85 MET A C 1
ATOM 694 O O . MET A 1 85 ? -3.707 1.157 4.292 1.00 92.38 85 MET A O 1
ATOM 698 N N . ARG A 1 86 ? -2.836 1.363 6.355 1.00 92.06 86 ARG A N 1
ATOM 699 C CA . ARG A 1 86 ? -4.130 1.476 7.038 1.00 92.06 86 ARG A CA 1
ATOM 700 C C . ARG A 1 86 ? -4.710 2.871 6.824 1.00 92.06 86 ARG A C 1
ATOM 702 O O . ARG A 1 86 ? -4.036 3.865 7.065 1.00 92.06 86 ARG A O 1
ATOM 709 N N . VAL A 1 87 ? -5.971 2.942 6.413 1.00 90.50 87 VAL A N 1
ATOM 710 C CA . VAL A 1 87 ? -6.694 4.196 6.148 1.00 90.50 87 VAL A CA 1
ATOM 711 C C . VAL A 1 87 ? -7.564 4.575 7.350 1.00 90.50 87 VAL A C 1
ATOM 713 O O . VAL A 1 87 ? -8.564 3.919 7.640 1.00 90.50 87 VAL A O 1
ATOM 716 N N . GLY A 1 88 ? -7.188 5.635 8.058 1.00 83.31 88 GLY A N 1
ATOM 717 C CA . GLY A 1 88 ? -8.035 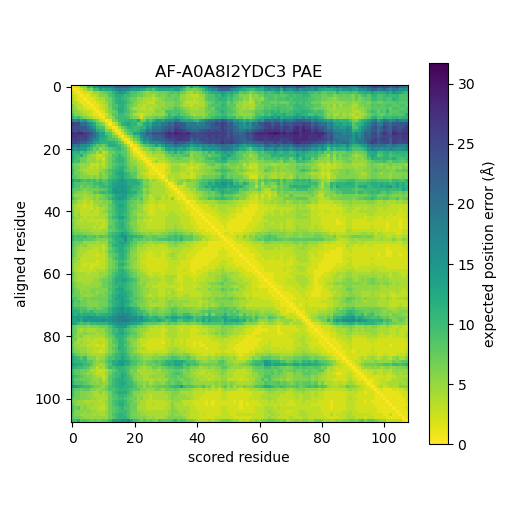6.315 9.038 1.00 83.31 88 GLY A CA 1
ATOM 718 C C . GLY A 1 88 ? -9.140 7.145 8.374 1.00 83.31 88 GLY A C 1
ATOM 719 O O . GLY A 1 88 ? -9.473 6.953 7.210 1.00 83.31 88 GLY A O 1
ATOM 720 N N . GLU A 1 89 ? -9.725 8.089 9.108 1.00 77.62 89 GLU A N 1
ATOM 721 C CA . GLU A 1 89 ? -10.836 8.909 8.599 1.00 77.62 89 GLU A CA 1
ATOM 722 C C . GLU A 1 89 ? -10.422 9.828 7.434 1.00 77.62 89 GLU A C 1
ATOM 724 O O . GLU A 1 89 ? -11.155 9.975 6.462 1.00 77.62 89 GLU A O 1
ATOM 729 N N . SER A 1 90 ? -9.221 10.409 7.507 1.00 73.06 90 SER A N 1
ATOM 730 C CA . SER A 1 90 ? -8.689 11.359 6.513 1.00 73.06 90 SER A CA 1
ATOM 731 C C . SER A 1 90 ? -7.186 11.202 6.241 1.00 73.06 90 SER A C 1
ATOM 733 O O . SER A 1 90 ? -6.597 11.968 5.479 1.00 73.06 90 SER A O 1
ATOM 735 N N . SER A 1 91 ? -6.543 10.218 6.868 1.00 82.31 91 SER A N 1
ATOM 736 C CA . SER A 1 91 ? -5.098 9.992 6.797 1.00 82.31 91 SER A CA 1
ATOM 737 C C . SER A 1 91 ? -4.780 8.504 6.798 1.00 82.31 91 SER A C 1
ATOM 739 O O . SER A 1 91 ? -5.576 7.692 7.265 1.00 82.31 91 SER A O 1
ATOM 741 N N . VAL A 1 92 ? -3.611 8.134 6.284 1.00 85.44 92 VAL A N 1
ATOM 742 C CA . VAL A 1 92 ? -3.026 6.835 6.582 1.00 85.44 92 VAL A CA 1
ATOM 743 C C . VAL A 1 92 ? -2.426 6.855 7.980 1.00 85.44 92 VAL A C 1
ATOM 745 O O . VAL A 1 92 ? -1.810 7.836 8.402 1.00 85.44 92 VAL A O 1
ATOM 748 N N . VAL A 1 93 ? -2.630 5.766 8.703 1.00 84.50 93 VAL A N 1
ATOM 749 C CA . VAL A 1 93 ? -2.178 5.595 10.082 1.00 84.50 93 VAL A CA 1
ATOM 750 C C . VAL A 1 93 ? -1.246 4.395 10.168 1.00 84.50 93 VAL A C 1
ATOM 752 O O . VAL A 1 93 ? -1.266 3.510 9.311 1.00 84.50 93 VAL A O 1
ATOM 755 N N . ASN A 1 94 ? -0.418 4.365 11.210 1.00 83.69 94 ASN A N 1
ATOM 756 C CA . ASN A 1 94 ? 0.403 3.194 11.491 1.00 83.69 94 ASN A CA 1
ATOM 757 C C . ASN A 1 94 ? -0.504 1.984 11.723 1.00 83.69 94 ASN A C 1
ATOM 759 O O . ASN A 1 94 ? -1.458 2.078 12.494 1.00 83.69 94 ASN A O 1
ATOM 763 N N . MET A 1 95 ? -0.173 0.861 11.089 1.00 87.56 95 MET A N 1
ATOM 764 C CA . MET A 1 95 ? -0.813 -0.419 11.378 1.00 87.56 95 MET A CA 1
ATOM 765 C C . MET A 1 95 ? -0.481 -0.838 12.812 1.00 87.56 95 MET A C 1
ATOM 767 O O . MET A 1 95 ? 0.681 -0.778 13.221 1.00 87.56 95 MET A O 1
ATOM 771 N N . GLN A 1 96 ? -1.493 -1.239 13.579 1.00 84.88 96 GLN A N 1
ATOM 772 C CA . GLN A 1 96 ? -1.332 -1.678 14.965 1.00 84.88 96 GLN A CA 1
ATOM 773 C C . GLN A 1 96 ? -2.129 -2.956 15.238 1.00 84.88 96 GLN A C 1
ATOM 775 O O . GLN A 1 96 ? -3.192 -3.191 14.664 1.00 84.88 96 GLN A O 1
ATOM 780 N N . GLY A 1 97 ? -1.626 -3.786 16.157 1.00 87.81 97 GLY A N 1
ATOM 781 C CA . GLY A 1 97 ? -2.328 -4.979 16.634 1.00 87.81 97 GLY A CA 1
ATOM 782 C C . GLY A 1 97 ? -2.780 -5.905 15.498 1.00 87.81 97 GLY A C 1
ATOM 783 O O . GLY A 1 97 ? -1.951 -6.453 14.774 1.00 87.81 97 GLY A O 1
ATOM 784 N N . ARG A 1 98 ? -4.103 -6.076 15.343 1.00 91.06 98 ARG A N 1
ATOM 785 C CA . ARG A 1 98 ? -4.712 -6.969 14.337 1.00 91.06 98 ARG A CA 1
ATOM 786 C C . ARG A 1 98 ? -4.614 -6.470 12.895 1.00 91.06 98 ARG 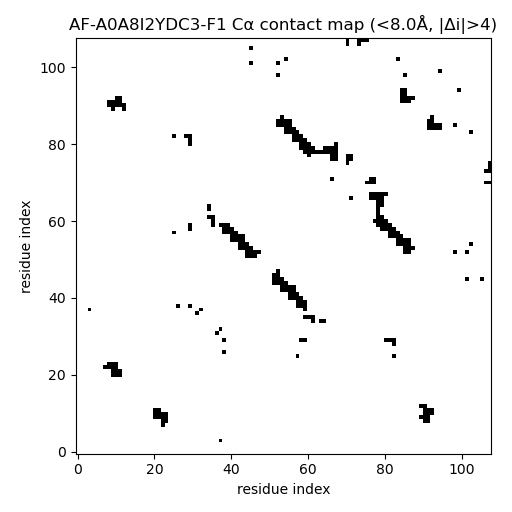A C 1
ATOM 788 O O . ARG A 1 98 ? -4.855 -7.271 11.998 1.00 91.06 98 ARG A O 1
ATOM 795 N N . ASP A 1 99 ? -4.249 -5.211 12.646 1.00 92.31 99 ASP A N 1
ATOM 796 C CA . ASP A 1 99 ? -4.198 -4.671 11.279 1.00 92.31 99 ASP A CA 1
ATOM 797 C C . ASP A 1 99 ? -3.289 -5.501 10.357 1.00 92.31 99 ASP A C 1
ATOM 799 O O . ASP A 1 99 ? -3.632 -5.701 9.197 1.00 92.31 99 ASP A O 1
ATOM 803 N N . ALA A 1 100 ? -2.160 -6.007 10.870 1.00 91.44 100 ALA A N 1
ATOM 804 C CA . ALA A 1 100 ? -1.228 -6.837 10.102 1.00 91.44 100 ALA A CA 1
ATOM 805 C C . ALA A 1 100 ? -1.851 -8.174 9.682 1.00 91.44 100 ALA A C 1
ATOM 807 O O . ALA A 1 100 ? -1.788 -8.535 8.517 1.00 91.44 100 ALA A O 1
ATOM 808 N N . ILE A 1 101 ? -2.542 -8.852 10.601 1.00 92.62 101 ILE A N 1
ATOM 809 C CA . ILE A 1 101 ? -3.204 -10.135 10.323 1.00 92.62 101 ILE A CA 1
ATOM 810 C C . ILE A 1 101 ? -4.306 -9.954 9.274 1.00 92.62 101 ILE A C 1
ATOM 812 O O . ILE A 1 101 ? -4.440 -10.760 8.358 1.00 92.62 101 ILE A O 1
ATOM 816 N N . VAL A 1 102 ? -5.094 -8.881 9.392 1.00 93.81 102 VAL A N 1
ATOM 817 C CA . VAL A 1 102 ? -6.166 -8.583 8.433 1.00 93.81 102 VAL A CA 1
ATOM 818 C C . VAL A 1 102 ? -5.588 -8.189 7.069 1.00 93.81 102 VAL A C 1
ATOM 820 O O . VAL A 1 102 ? -6.152 -8.554 6.039 1.00 93.81 102 VAL A O 1
ATOM 823 N N . ALA A 1 103 ? -4.458 -7.478 7.043 1.00 92.56 103 ALA A N 1
ATOM 824 C CA . ALA A 1 103 ? -3.751 -7.165 5.806 1.00 92.56 103 ALA A CA 1
ATOM 825 C C . ALA A 1 103 ? -3.164 -8.418 5.139 1.00 92.56 103 ALA A C 1
ATOM 827 O O . ALA A 1 103 ? -3.280 -8.548 3.925 1.00 92.56 103 ALA A O 1
ATOM 828 N N . ASP A 1 104 ? -2.602 -9.354 5.903 1.00 90.81 104 ASP A N 1
ATOM 829 C CA . ASP A 1 104 ? -2.111 -10.627 5.366 1.00 90.81 104 ASP A CA 1
ATOM 830 C C . ASP A 1 104 ? -3.265 -11.455 4.786 1.00 90.81 104 ASP A C 1
ATOM 832 O O . ASP A 1 104 ? -3.169 -11.929 3.659 1.00 90.81 104 ASP A O 1
ATOM 836 N N . PHE A 1 105 ? -4.398 -11.544 5.498 1.00 90.44 105 PHE A N 1
ATOM 837 C CA . PHE A 1 105 ? -5.617 -12.188 4.990 1.00 90.44 105 PHE A CA 1
ATOM 838 C C . PHE A 1 105 ? -6.104 -11.563 3.677 1.00 90.44 105 PHE A C 1
ATOM 840 O O . PHE A 1 105 ? -6.529 -12.269 2.772 1.00 90.44 105 PHE A O 1
ATOM 847 N N . MET A 1 106 ? -6.041 -10.236 3.567 1.00 90.69 106 MET A N 1
ATOM 848 C CA . MET A 1 106 ? -6.420 -9.506 2.358 1.00 90.69 106 MET A CA 1
ATOM 849 C C . MET A 1 106 ? -5.475 -9.774 1.175 1.00 90.69 106 MET A C 1
ATOM 851 O O . MET A 1 106 ? -5.895 -9.653 0.025 1.00 90.69 106 MET A O 1
ATOM 855 N N . MET A 1 107 ? -4.199 -10.055 1.448 1.00 88.75 107 MET A N 1
ATOM 856 C CA . MET A 1 107 ? -3.154 -10.233 0.436 1.00 88.75 107 MET A CA 1
ATOM 857 C C . MET A 1 107 ? -2.948 -11.692 0.001 1.00 88.75 107 MET A C 1
ATOM 859 O O . MET 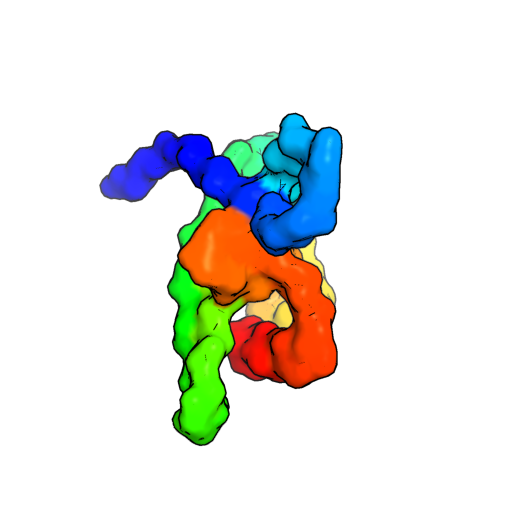A 1 107 ? -2.202 -11.912 -0.959 1.00 88.75 107 MET A O 1
ATOM 863 N N . ALA A 1 108 ? -3.559 -12.649 0.706 1.00 82.44 108 ALA A N 1
ATOM 864 C CA . ALA A 1 108 ? -3.561 -14.077 0.386 1.00 82.44 108 ALA A CA 1
ATOM 865 C C . ALA A 1 108 ? -4.518 -14.399 -0.773 1.00 82.44 108 ALA A C 1
ATOM 867 O O . ALA A 1 108 ? -4.098 -15.162 -1.671 1.00 82.44 108 ALA A O 1
#

Foldseek 3Di:
DDDDDDDWAFADDDDDPDDDTDTDPVDVVFDDCVQPVDKDWDWDWDDDPPDIWIKIKIWDFDPPACADVLLVVVVDRGGGDMDIFTDDPRHTYDDDDCSVVRVSVVSD

pLDDT: mean 83.63, std 11.28, range [47.53, 95.19]

Solvent-accessible surface area (backbone atoms only — not comparable to full-atom values): 6879 Å² total; per-residue (Å²): 131,90,76,91,74,90,81,89,51,34,53,66,81,86,90,66,104,63,95,69,86,43,64,74,66,61,67,78,73,53,66,61,51,88,84,48,76,65,77,46,73,50,78,47,78,47,76,58,91,94,46,77,47,42,34,41,40,37,33,44,77,42,91,89,40,58,71,26,69,69,46,37,73,50,75,41,93,46,22,38,49,77,50,81,40,35,47,55,96,83,26,37,43,85,74,56,86,64,47,57,60,55,49,50,65,73,68,83

Sequence (108 aa):
MPRPHQVTMLTRCANSSRRSQRFPVVESLLQDARVQPYVHNCQVIVHEGRHTYRFCVFFKRHCHLQLNPILGRMGGQFRGDVVVMRVGESSVVNMQGRDAIVADFMMA

Nearest PDB structures (foldseek):
  4id2-assembly1_A  TM=4.663E-01  e=7.197E-01  Bacteroides ovatus ATCC 8483
  3bxp-assembly1_A  TM=5.169E-01  e=2.011E+00  Lactiplantibacillus plantarum WCFS1
  3vyx-assembly1_A  TM=4.425E-01  e=2.561E+00  Homo sapiens
  5hdp-assembly6_F  TM=5.459E-01  e=3.071E+00  Streptomyces albus
  8qtz-assembly1_Y  TM=3.118E-01  e=8.581E+00  Rotavirus

Organism: NCBI:txid495285